Protein AF-A0A2D4P083-F1 (afdb_monomer_lite)

Foldseek 3Di:
DVVLLVVLVVLLVQLPDPQPVSNVVSLVVLVVCCVPDPCVVSNCSNVVDPSSVVSNVCVVVVVPCPVQPPVNVVVSVVVVVVVVVVVVVVVVVCVVVPDDDPPDPDDPPDPPDPVNVVVVVVVVVVVVVVVVVVVVVDPDDPCVVVVVVVVVVVVVVVVVVVD

Organism: Micrurus surinamensis (NCBI:txid129470)

Radius of gyration: 29.05 Å; chains: 1; bounding box: 61×39×75 Å

Sequence (163 aa):
VQFLSSLSSLFGSLLANNSWLVQQHAIESFTQFAEGTSHEQILQKCLNSVEIKSKVVDFLSKSNHIEETPKAKADRMKEENALFMHFLLEARADGQKALIGEPSRKRICYSPTEVQYKSAVDTTERALDTMKQLLQKSTPPTWLAKKLEALQVTLHNLKNSIH

Secondary structure (DSSP, 8-state):
-HHHHHHHHHHHHHHT---HHHHHHHHHHHHHHHHH-S-HHHHHHHT-SHHHHHHHHHHHTTTT-----HHHHHHHHHHHHHHHHHHHHHHHHHTTTS-S----------PPPHHHHHHHHHHHHHHHHHHHHHHHHSPPPTTHHHHHHHHHHHHHHHHHT--

InterPro domains:
  IPR027902 Protein of unknown function DUF4487 [PF14868] (2-42)
  IPR027902 Protein of unknown function DUF4487 [PTHR16071] (3-162)

pLDDT: mean 79.06, std 14.63, range [39.5, 94.69]

Structure (mmCIF, N/CA/C/O backbone):
data_AF-A0A2D4P083-F1
#
_entry.id   AF-A0A2D4P083-F1
#
loop_
_atom_site.group_PDB
_atom_site.id
_atom_site.type_symbol
_atom_site.label_atom_id
_atom_site.label_alt_id
_atom_site.label_comp_id
_atom_site.label_asym_id
_atom_site.label_entity_id
_atom_site.label_seq_id
_atom_site.pdbx_PDB_ins_code
_atom_site.Cartn_x
_atom_site.Cartn_y
_atom_site.Cartn_z
_atom_site.occupancy
_atom_site.B_iso_or_equiv
_atom_site.auth_seq_id
_atom_site.auth_comp_id
_atom_site.auth_asym_id
_atom_site.auth_atom_id
_atom_site.pdbx_PDB_model_num
ATOM 1 N N . VAL A 1 1 ? 8.667 -15.608 15.493 1.00 56.34 1 VAL A N 1
ATOM 2 C CA . VAL A 1 1 ? 8.178 -14.877 16.693 1.00 56.34 1 VAL A CA 1
ATOM 3 C C . VAL A 1 1 ? 8.344 -13.360 16.571 1.00 56.34 1 VAL A C 1
ATOM 5 O O . VAL A 1 1 ? 7.382 -12.663 16.859 1.00 56.34 1 VAL A O 1
ATOM 8 N N . GLN A 1 2 ? 9.483 -12.834 16.091 1.00 69.12 2 GLN A N 1
ATOM 9 C CA . GLN A 1 2 ? 9.701 -11.378 15.946 1.00 69.12 2 GLN A CA 1
ATOM 10 C C . GLN A 1 2 ? 8.630 -10.659 15.106 1.00 69.12 2 GLN A C 1
ATOM 12 O O . GLN A 1 2 ? 8.085 -9.664 15.565 1.00 69.12 2 GLN A O 1
ATOM 17 N N . PHE A 1 3 ? 8.255 -11.206 13.943 1.00 79.50 3 PHE A N 1
ATOM 18 C CA . PHE A 1 3 ? 7.227 -10.607 13.080 1.00 79.50 3 PHE A CA 1
ATOM 19 C C . PHE A 1 3 ? 5.876 -10.410 13.788 1.00 79.50 3 PHE A C 1
ATOM 21 O O . PHE A 1 3 ? 5.264 -9.355 13.668 1.00 79.50 3 PHE A O 1
ATOM 28 N N . LEU A 1 4 ? 5.430 -11.396 14.572 1.00 78.69 4 LEU A N 1
ATOM 29 C CA . LEU A 1 4 ? 4.134 -11.342 15.261 1.00 78.69 4 LEU A CA 1
ATOM 30 C C . LEU A 1 4 ? 4.136 -10.306 16.391 1.00 78.69 4 LEU A C 1
ATOM 32 O O . LEU A 1 4 ? 3.138 -9.624 16.603 1.00 78.69 4 LEU A O 1
ATOM 36 N N . SER A 1 5 ? 5.264 -10.155 17.090 1.00 82.25 5 SER A N 1
ATOM 37 C CA . SER A 1 5 ? 5.436 -9.100 18.093 1.00 82.25 5 SER A CA 1
ATOM 38 C C . SER A 1 5 ? 5.440 -7.709 17.455 1.00 82.25 5 SER A C 1
ATOM 40 O O . SER A 1 5 ? 4.789 -6.803 17.968 1.00 82.25 5 SER A O 1
ATOM 42 N N . SER A 1 6 ? 6.114 -7.542 16.313 1.00 85.75 6 SER A N 1
ATOM 43 C CA . SER A 1 6 ? 6.095 -6.287 15.552 1.00 85.75 6 SER A CA 1
ATOM 44 C C . SER A 1 6 ? 4.696 -5.952 15.033 1.00 85.75 6 SER A C 1
ATOM 46 O O . SER A 1 6 ? 4.262 -4.811 15.154 1.00 85.75 6 SER A O 1
ATOM 48 N N . LEU A 1 7 ? 3.967 -6.946 14.517 1.00 86.44 7 LEU A N 1
ATOM 49 C CA . LEU A 1 7 ? 2.597 -6.781 14.034 1.00 86.44 7 LEU A CA 1
ATOM 50 C C . LEU A 1 7 ? 1.644 -6.381 15.164 1.00 86.44 7 LEU A C 1
ATOM 52 O O . LEU A 1 7 ? 0.835 -5.472 15.002 1.00 86.44 7 LEU A O 1
ATOM 56 N N . SER A 1 8 ? 1.770 -7.027 16.323 1.00 87.06 8 SER A N 1
ATOM 57 C CA . SER A 1 8 ? 0.976 -6.684 17.498 1.00 87.06 8 SER A CA 1
ATOM 58 C C . SER A 1 8 ? 1.249 -5.267 17.995 1.00 87.06 8 SER A C 1
ATOM 60 O O . SER A 1 8 ? 0.303 -4.555 18.325 1.00 87.06 8 SER A O 1
ATOM 62 N N . SER A 1 9 ? 2.518 -4.852 18.016 1.00 88.00 9 SER A N 1
ATOM 63 C CA . SER A 1 9 ? 2.899 -3.483 18.368 1.00 88.00 9 SER A CA 1
ATOM 64 C C . SER A 1 9 ? 2.289 -2.472 17.393 1.00 88.00 9 SER A C 1
ATOM 66 O O . SER A 1 9 ? 1.664 -1.506 17.819 1.00 88.00 9 SER A O 1
ATOM 68 N N . LEU A 1 10 ? 2.383 -2.742 16.084 1.00 90.06 10 LEU A N 1
ATOM 69 C CA . LEU A 1 10 ? 1.820 -1.887 15.038 1.00 90.06 10 LEU A CA 1
ATOM 70 C C . LEU A 1 10 ? 0.303 -1.723 15.185 1.00 90.06 10 LEU A C 1
ATOM 72 O O . LEU A 1 10 ? -0.187 -0.596 15.196 1.00 90.06 10 LEU A O 1
ATOM 76 N N . PHE A 1 11 ? -0.438 -2.826 15.326 1.00 89.69 11 PHE A N 1
ATOM 77 C CA . PHE A 1 11 ? -1.883 -2.760 15.550 1.00 89.69 11 PHE A CA 1
ATOM 78 C C . PHE A 1 11 ? -2.219 -2.026 16.846 1.00 89.69 11 PHE A C 1
ATOM 80 O O . PHE A 1 11 ? -3.112 -1.188 16.834 1.00 89.69 11 PHE A O 1
ATOM 87 N N . GLY A 1 12 ? -1.486 -2.276 17.934 1.00 89.12 12 GLY A N 1
ATOM 88 C CA . GLY A 1 12 ? -1.667 -1.549 19.190 1.00 89.12 12 GLY A CA 1
ATOM 89 C C . GLY A 1 12 ? -1.510 -0.036 19.012 1.00 89.12 12 GLY A C 1
ATOM 90 O O . GLY A 1 12 ? -2.366 0.725 19.454 1.00 89.12 12 GLY A O 1
ATOM 91 N N . SER A 1 13 ? -0.471 0.411 18.299 1.00 89.44 13 SER A N 1
ATOM 92 C CA . SER A 1 13 ? -0.254 1.833 18.004 1.00 89.44 13 SER A CA 1
ATOM 93 C C . SER A 1 13 ? -1.330 2.434 17.094 1.00 89.44 13 SER A C 1
ATOM 95 O O . SER A 1 13 ? -1.749 3.567 17.319 1.00 89.44 13 SER A O 1
ATOM 97 N N . LEU A 1 14 ? -1.792 1.699 16.079 1.00 90.38 14 LEU A N 1
ATOM 98 C CA . LEU A 1 14 ? -2.838 2.168 15.163 1.00 90.38 14 LEU A CA 1
ATOM 99 C C . LEU A 1 14 ? -4.207 2.260 15.849 1.00 90.38 14 LEU A C 1
ATOM 101 O O . LEU A 1 14 ? -4.920 3.240 15.659 1.00 90.38 14 LEU A O 1
ATOM 105 N N . LEU A 1 15 ? -4.552 1.273 16.678 1.00 89.81 15 LEU A N 1
ATOM 106 C CA . LEU A 1 15 ? -5.804 1.249 17.439 1.00 89.81 15 LEU A CA 1
ATOM 107 C C . LEU A 1 15 ? -5.827 2.290 18.570 1.00 89.81 15 LEU A C 1
ATOM 109 O O . LEU A 1 15 ? -6.898 2.760 18.951 1.00 89.81 15 LEU A O 1
ATOM 113 N N . ALA A 1 16 ? -4.658 2.664 19.097 1.00 88.81 16 ALA A N 1
ATOM 114 C CA . ALA A 1 16 ? -4.508 3.739 20.077 1.00 88.81 16 ALA A CA 1
ATOM 115 C C . ALA A 1 16 ? -4.536 5.147 19.457 1.00 88.81 16 ALA A C 1
ATOM 117 O O . ALA A 1 16 ? -4.482 6.131 20.191 1.00 88.81 16 ALA A O 1
ATOM 118 N N . ASN A 1 17 ? -4.584 5.269 18.126 1.00 87.06 17 ASN A N 1
ATOM 119 C CA . ASN A 1 17 ? -4.574 6.570 17.471 1.00 87.06 17 ASN A CA 1
ATOM 120 C C . ASN A 1 17 ? -5.854 7.365 17.795 1.00 87.06 17 ASN A C 1
ATOM 122 O O . ASN A 1 17 ? -6.929 6.794 17.978 1.00 87.06 17 ASN A O 1
ATOM 126 N N . ASN A 1 18 ? -5.718 8.689 17.866 1.00 80.69 18 ASN A N 1
ATOM 127 C CA . ASN A 1 18 ? -6.813 9.615 18.154 1.00 80.69 18 ASN A CA 1
ATOM 128 C C . ASN A 1 18 ? -7.485 10.163 16.887 1.00 80.69 18 ASN A C 1
ATOM 130 O O . ASN A 1 18 ? -8.576 10.720 16.979 1.00 80.69 18 ASN A O 1
ATOM 134 N N . SER A 1 19 ? -6.857 10.031 15.712 1.00 82.44 19 SER A N 1
ATOM 135 C CA . SER A 1 19 ? -7.509 10.380 14.447 1.00 82.44 19 SER A CA 1
ATOM 136 C C . SER A 1 19 ? -8.641 9.400 14.186 1.00 82.44 19 SER A C 1
ATOM 138 O O . SER A 1 19 ? -8.417 8.191 14.093 1.00 82.44 19 SER A O 1
ATOM 140 N N . TRP A 1 20 ? -9.851 9.932 14.021 1.00 79.50 20 TRP A N 1
ATOM 141 C CA . TRP A 1 20 ? -11.039 9.127 13.761 1.00 79.50 20 TRP A CA 1
ATOM 142 C C . TRP A 1 20 ? -10.879 8.279 12.494 1.00 79.50 20 TRP A C 1
ATOM 144 O O . TRP A 1 20 ? -11.215 7.099 12.502 1.00 79.50 20 TRP A O 1
ATOM 154 N N . LEU A 1 21 ? -10.313 8.849 11.424 1.00 81.12 21 LEU A N 1
ATOM 155 C CA . LEU A 1 21 ? -10.107 8.145 10.156 1.00 81.12 21 LEU A CA 1
ATOM 156 C C . LEU A 1 21 ? -9.112 6.987 10.304 1.00 81.12 21 LEU A C 1
ATOM 158 O O . LEU A 1 21 ? -9.364 5.878 9.828 1.00 81.12 21 LEU A O 1
ATOM 162 N N . VAL A 1 22 ? -7.985 7.239 10.978 1.00 85.38 22 VAL A N 1
ATOM 163 C CA . VAL A 1 22 ? -6.975 6.204 11.231 1.00 85.38 22 VAL A CA 1
ATOM 164 C C . VAL A 1 22 ? -7.557 5.116 12.121 1.00 85.38 22 VAL A C 1
ATOM 166 O O . VAL A 1 22 ? -7.402 3.939 11.812 1.00 85.38 22 VAL A O 1
ATOM 169 N N . GLN A 1 23 ? -8.263 5.498 13.184 1.00 85.12 23 GLN A N 1
ATOM 170 C CA . GLN A 1 23 ? -8.898 4.570 14.109 1.00 85.12 23 GLN A CA 1
ATOM 171 C C . GLN A 1 23 ? -9.949 3.703 13.401 1.00 85.12 23 GLN A C 1
ATOM 173 O O . GLN A 1 23 ? -9.939 2.487 13.575 1.00 85.12 23 GLN A O 1
ATOM 178 N N . GLN A 1 24 ? -10.809 4.293 12.566 1.00 84.69 24 GLN A N 1
ATOM 179 C CA . GLN A 1 24 ? -11.821 3.577 11.785 1.00 84.69 24 GLN A CA 1
ATOM 180 C C . GLN A 1 24 ? -11.176 2.491 10.912 1.00 84.69 24 GLN A C 1
ATOM 182 O O . GLN A 1 24 ? -11.510 1.312 11.032 1.00 84.69 24 GLN A O 1
ATOM 187 N N . HIS A 1 25 ? -10.201 2.865 10.081 1.00 86.94 25 HIS A N 1
ATOM 188 C CA . HIS A 1 25 ? -9.523 1.913 9.201 1.00 86.94 25 HIS A CA 1
ATOM 189 C C . HIS A 1 25 ? -8.661 0.898 9.957 1.00 86.94 25 HIS A C 1
ATOM 191 O O . HIS A 1 25 ? -8.542 -0.252 9.526 1.00 86.94 25 HIS A O 1
ATOM 197 N N . ALA A 1 26 ? -8.062 1.295 11.082 1.00 91.31 26 ALA A N 1
ATOM 198 C CA . ALA A 1 26 ? -7.312 0.395 11.946 1.00 91.31 26 ALA A CA 1
ATOM 199 C C . ALA A 1 26 ? -8.220 -0.685 12.541 1.00 91.31 26 ALA A C 1
ATOM 201 O O . ALA A 1 26 ? -7.850 -1.857 12.505 1.00 91.31 26 ALA A O 1
ATOM 202 N N . ILE A 1 27 ? -9.406 -0.314 13.039 1.00 89.69 27 ILE A N 1
ATOM 203 C CA . ILE A 1 27 ? -10.373 -1.266 13.595 1.00 89.69 27 ILE A CA 1
ATOM 204 C C . ILE A 1 27 ? -10.921 -2.180 12.494 1.00 89.69 27 ILE A C 1
ATOM 206 O O . ILE A 1 27 ? -10.905 -3.392 12.678 1.00 89.69 27 ILE A O 1
ATOM 210 N N . GLU A 1 28 ? -11.306 -1.648 11.329 1.00 88.69 28 GLU A N 1
ATOM 211 C CA . GLU A 1 28 ? -11.753 -2.457 10.180 1.00 88.69 28 GLU A CA 1
ATOM 212 C C . GLU A 1 28 ? -10.701 -3.498 9.765 1.00 88.69 28 GLU A C 1
ATOM 214 O O . GLU A 1 28 ? -11.001 -4.684 9.608 1.00 88.69 28 GLU A O 1
ATOM 219 N N . SER A 1 29 ? -9.445 -3.062 9.635 1.00 90.00 29 SER A N 1
ATOM 220 C CA . SER A 1 29 ? -8.326 -3.937 9.272 1.00 90.00 29 SER A CA 1
ATOM 221 C C . SER A 1 29 ? -8.028 -4.960 10.370 1.00 90.00 29 SER A C 1
ATOM 223 O O . SER A 1 29 ? -7.695 -6.108 10.077 1.00 90.00 29 SER A O 1
ATOM 225 N N . PHE A 1 30 ? -8.151 -4.563 11.640 1.00 91.31 30 PHE A N 1
ATOM 226 C CA . PHE A 1 30 ? -7.980 -5.453 12.782 1.00 91.31 30 PHE A CA 1
ATOM 227 C C . PHE A 1 30 ? -9.081 -6.518 12.842 1.00 91.31 30 PHE A C 1
ATOM 229 O O . PHE A 1 30 ? -8.768 -7.678 13.090 1.00 91.31 30 PHE A O 1
ATOM 236 N N . THR A 1 31 ? -10.340 -6.167 12.566 1.00 88.81 31 THR A N 1
ATOM 237 C CA . THR A 1 31 ? -11.453 -7.126 12.503 1.00 88.81 31 THR A CA 1
ATOM 238 C C . THR A 1 31 ? -11.227 -8.157 11.401 1.00 88.81 31 THR A C 1
ATOM 240 O O . THR A 1 31 ? -11.276 -9.351 11.676 1.00 88.81 31 THR A O 1
ATOM 243 N N . GLN A 1 32 ? -10.864 -7.723 10.189 1.00 89.19 32 GLN A N 1
ATOM 244 C CA . GLN A 1 32 ? -10.523 -8.644 9.093 1.00 89.19 32 GLN A CA 1
ATOM 245 C C . GLN A 1 32 ? -9.338 -9.553 9.450 1.00 89.19 32 GLN A C 1
ATOM 247 O O . GLN A 1 32 ? -9.339 -10.747 9.154 1.00 89.19 32 GLN A O 1
ATOM 252 N N . PHE A 1 33 ? -8.319 -8.998 10.112 1.00 89.38 33 PHE A N 1
ATOM 253 C CA . PHE A 1 33 ? -7.189 -9.781 10.602 1.00 89.38 33 PHE A CA 1
ATOM 254 C C . PHE A 1 33 ? -7.619 -10.813 11.653 1.00 89.38 33 PHE A C 1
ATOM 256 O O . PHE A 1 33 ? -7.166 -11.954 11.591 1.00 89.38 33 PHE A O 1
ATOM 263 N N . ALA A 1 34 ? -8.491 -10.436 12.590 1.00 88.94 34 ALA A N 1
ATOM 264 C CA . ALA A 1 34 ? -9.013 -11.321 13.626 1.00 88.94 34 ALA A CA 1
ATOM 265 C C . ALA A 1 34 ? 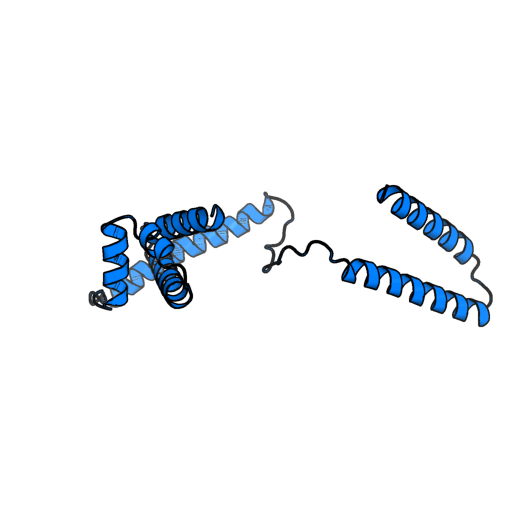-9.839 -12.477 13.050 1.00 88.94 34 ALA A C 1
ATOM 267 O O . ALA A 1 34 ? -9.723 -13.597 13.535 1.00 88.94 34 ALA A O 1
ATOM 268 N N . GLU A 1 35 ? -10.611 -12.229 11.992 1.00 87.12 35 GLU A N 1
ATOM 269 C CA . GLU A 1 35 ? -11.383 -13.259 11.286 1.00 87.12 35 GLU A CA 1
ATOM 270 C C . GLU A 1 35 ? -10.491 -14.238 10.505 1.00 87.12 35 GLU A C 1
ATOM 272 O O . GLU A 1 35 ? -10.795 -15.426 10.421 1.00 87.12 35 GLU A O 1
ATOM 277 N N . GLY A 1 36 ? -9.390 -13.753 9.925 1.00 84.06 36 GLY A N 1
ATOM 278 C CA . GLY A 1 36 ? -8.514 -14.552 9.062 1.00 84.06 36 GLY A CA 1
ATOM 279 C C . GLY A 1 36 ? -7.348 -15.253 9.765 1.00 84.06 36 GLY A C 1
ATOM 280 O O . GLY A 1 36 ? -6.651 -16.051 9.135 1.00 84.06 36 GLY A O 1
ATOM 281 N N . THR A 1 37 ? -7.079 -14.949 11.037 1.00 84.62 37 THR A N 1
ATOM 282 C CA . THR A 1 37 ? -5.889 -15.447 11.743 1.00 84.62 37 THR A CA 1
ATOM 283 C C . THR A 1 37 ? -6.188 -16.658 12.623 1.00 84.62 37 THR A C 1
ATOM 285 O O . THR A 1 37 ? -7.119 -16.658 13.419 1.00 84.62 37 THR A O 1
ATOM 288 N N . SER A 1 38 ? -5.335 -17.683 12.557 1.00 84.06 38 SER A N 1
ATOM 289 C CA . SER A 1 38 ? -5.356 -18.833 13.477 1.00 84.06 38 SER A CA 1
ATOM 290 C C . SER A 1 38 ? -4.585 -18.576 14.782 1.00 84.06 38 SER A C 1
ATOM 292 O O . SER A 1 38 ? -4.519 -19.438 15.659 1.00 84.06 38 SER A O 1
ATOM 294 N N . HIS A 1 39 ? -3.969 -17.397 14.926 1.00 83.06 39 HIS A N 1
ATOM 295 C CA . HIS A 1 39 ? -3.090 -17.055 16.044 1.00 83.06 39 HIS A CA 1
ATOM 296 C C . HIS A 1 39 ? -3.749 -16.069 17.024 1.00 83.06 39 HIS A C 1
ATOM 298 O O . HIS A 1 39 ? -3.367 -14.899 17.106 1.00 83.06 39 HIS A O 1
ATOM 304 N N . GLU A 1 40 ? -4.690 -16.561 17.833 1.00 84.06 40 GLU A N 1
ATOM 305 C CA . GLU A 1 40 ? -5.462 -15.758 18.804 1.00 84.06 40 GLU A CA 1
ATOM 306 C C . GLU A 1 40 ? -4.600 -15.010 19.836 1.00 84.06 40 GLU A C 1
ATOM 308 O O . GLU A 1 40 ? -4.938 -13.911 20.277 1.00 84.06 40 GLU A O 1
ATOM 313 N N . GLN A 1 41 ? -3.435 -15.561 20.188 1.00 83.94 41 GLN A N 1
ATOM 314 C CA . GLN A 1 41 ? -2.503 -14.945 21.141 1.00 83.94 41 GLN A CA 1
ATOM 315 C C . GLN A 1 41 ? -2.028 -13.553 20.696 1.00 83.94 41 GLN A C 1
ATOM 317 O O . GLN A 1 41 ? -1.637 -12.732 21.523 1.00 83.94 41 GLN A O 1
ATOM 322 N N . ILE A 1 42 ? -2.034 -13.279 19.390 1.00 85.19 42 ILE A N 1
ATOM 323 C CA . ILE A 1 42 ? -1.638 -11.980 18.836 1.00 85.19 42 ILE A CA 1
ATOM 324 C C . ILE A 1 42 ? -2.748 -10.959 19.060 1.00 85.19 42 ILE A C 1
ATOM 326 O O . ILE A 1 42 ? -2.453 -9.823 19.418 1.00 85.19 42 ILE A O 1
ATOM 330 N N . LEU A 1 43 ? -4.012 -11.369 18.930 1.00 86.31 43 LEU A N 1
ATOM 331 C CA . LEU A 1 43 ? -5.170 -10.495 19.126 1.00 86.31 43 LEU A CA 1
ATOM 332 C C . LEU A 1 43 ? -5.187 -9.918 20.540 1.00 86.31 43 LEU A C 1
ATOM 334 O O . LEU A 1 43 ? -5.352 -8.714 20.718 1.00 86.31 43 LEU A O 1
ATOM 338 N N . GLN A 1 44 ? -4.913 -10.757 21.541 1.00 85.44 44 GLN A N 1
ATOM 339 C CA . GLN A 1 44 ? -4.811 -10.310 22.931 1.00 85.44 44 GLN A CA 1
ATOM 340 C C . GLN A 1 44 ? -3.679 -9.300 23.145 1.00 85.44 44 GLN A C 1
ATOM 342 O O . GLN A 1 44 ? -3.827 -8.372 23.936 1.00 85.44 44 GLN A O 1
ATOM 347 N N . LYS A 1 45 ? -2.559 -9.456 22.430 1.00 86.00 45 LYS A N 1
ATOM 348 C CA . LYS A 1 45 ? -1.435 -8.518 22.509 1.00 86.00 45 LYS A CA 1
ATOM 349 C C . LYS A 1 45 ? -1.720 -7.198 21.786 1.00 86.00 45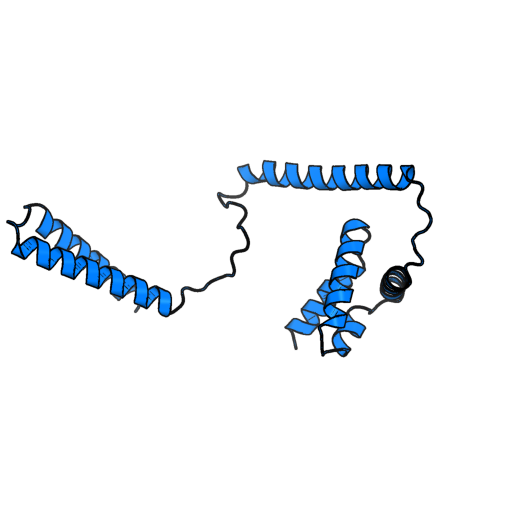 LYS A C 1
ATOM 351 O O . LYS A 1 45 ? -1.248 -6.163 22.242 1.00 86.00 45 LYS A O 1
ATOM 356 N N . CYS A 1 46 ? -2.494 -7.208 20.697 1.00 85.94 46 CYS A N 1
ATOM 357 C CA . CYS A 1 46 ? -2.975 -5.984 20.044 1.00 85.94 46 CYS A CA 1
ATOM 358 C C . CYS A 1 46 ? -3.924 -5.198 20.959 1.00 85.94 46 CYS A C 1
ATOM 360 O O . CYS A 1 46 ? -3.862 -3.975 21.025 1.00 85.94 46 CYS A O 1
ATOM 362 N N . LEU A 1 47 ? -4.781 -5.910 21.693 1.00 87.50 47 LEU A N 1
ATOM 363 C CA . LEU A 1 47 ? -5.747 -5.354 22.638 1.00 87.50 47 LEU A CA 1
ATOM 364 C C . LEU A 1 47 ? -5.149 -5.266 24.052 1.00 87.50 47 LEU A C 1
ATOM 366 O O . LEU A 1 47 ? -5.697 -5.808 25.011 1.00 87.50 47 LEU A O 1
ATOM 370 N N . ASN A 1 48 ? -3.996 -4.617 24.194 1.00 84.12 48 ASN A N 1
ATOM 371 C CA . ASN A 1 48 ? -3.264 -4.571 25.465 1.00 84.12 48 ASN A CA 1
ATOM 372 C C . ASN A 1 48 ? -3.814 -3.550 26.481 1.00 84.12 48 ASN A C 1
ATOM 374 O O . ASN A 1 48 ? -3.464 -3.630 27.657 1.00 84.12 48 ASN A O 1
ATOM 378 N N . SER A 1 49 ? -4.686 -2.627 26.065 1.00 86.38 49 SER A N 1
ATOM 379 C CA . SER A 1 49 ? -5.263 -1.595 26.931 1.00 86.38 49 SER A CA 1
ATOM 380 C C . SER A 1 49 ? -6.789 -1.670 26.982 1.00 86.38 49 SER A C 1
ATOM 382 O O . SER A 1 49 ? -7.450 -2.120 26.044 1.00 86.38 49 SER A O 1
ATOM 384 N N . VAL A 1 50 ? -7.362 -1.227 28.105 1.00 86.12 50 VAL A N 1
ATOM 385 C CA . VAL A 1 50 ? -8.822 -1.150 28.289 1.00 86.12 50 VAL A CA 1
ATOM 386 C C . VAL A 1 50 ? -9.443 -0.170 27.294 1.00 86.12 50 VAL A C 1
ATOM 388 O O . VAL A 1 50 ? -10.502 -0.451 26.743 1.00 86.12 50 VAL A O 1
ATOM 391 N N . GLU A 1 51 ? -8.757 0.935 27.009 1.00 86.00 51 GLU A N 1
ATOM 392 C CA . GLU A 1 51 ? -9.208 1.940 26.046 1.00 86.00 51 GLU A CA 1
ATOM 393 C C . GLU A 1 51 ? -9.335 1.362 24.629 1.00 86.00 51 GLU A C 1
ATOM 395 O O . GLU A 1 51 ? -10.381 1.500 23.997 1.00 86.00 51 GLU A O 1
ATOM 400 N N . ILE A 1 52 ? -8.306 0.649 24.150 1.00 87.38 52 ILE A N 1
ATOM 401 C CA . ILE A 1 52 ? -8.324 -0.000 22.831 1.00 87.38 52 ILE A CA 1
ATOM 402 C C . ILE A 1 52 ? -9.450 -1.038 22.768 1.00 87.38 52 ILE A C 1
ATOM 404 O O . ILE A 1 52 ? -10.194 -1.087 21.790 1.00 87.38 52 ILE A O 1
ATOM 408 N N . LYS A 1 53 ? -9.608 -1.852 23.822 1.00 89.44 53 LYS A N 1
ATOM 409 C CA . LYS A 1 53 ? -10.698 -2.835 23.906 1.00 89.44 53 LYS A CA 1
ATOM 410 C C . LYS A 1 53 ? -12.064 -2.165 23.807 1.00 89.44 53 LYS A C 1
ATOM 412 O O . LYS A 1 53 ? -12.887 -2.635 23.033 1.00 89.44 53 LYS A O 1
ATOM 417 N N . SER A 1 54 ? -12.284 -1.074 24.541 1.00 86.50 54 SER A N 1
ATOM 418 C CA . SER A 1 54 ? -13.544 -0.324 24.498 1.00 86.50 54 SER A CA 1
ATOM 419 C C . SER A 1 54 ? -13.836 0.177 23.087 1.00 86.50 54 SER A C 1
ATOM 421 O O . SER A 1 54 ? -14.902 -0.105 22.559 1.00 86.50 54 SER A O 1
ATOM 423 N N . LYS A 1 55 ? -12.858 0.817 22.430 1.00 86.38 55 LYS A N 1
ATOM 424 C CA . LYS A 1 55 ? -12.989 1.329 21.055 1.00 86.38 55 LYS A CA 1
ATOM 425 C C . LYS A 1 55 ? -13.366 0.235 20.047 1.00 86.38 55 LYS A C 1
ATOM 427 O O . LYS A 1 55 ? -14.196 0.462 19.171 1.00 86.38 55 LYS A O 1
ATOM 432 N N . VAL A 1 56 ? -12.766 -0.952 20.164 1.00 85.19 56 VAL A N 1
ATOM 433 C CA . VAL A 1 56 ? -13.071 -2.094 19.286 1.00 85.19 56 VAL A CA 1
ATOM 434 C C . VAL A 1 56 ? -14.451 -2.679 19.590 1.00 85.19 56 VAL A C 1
ATOM 436 O O . VAL A 1 56 ? -15.200 -2.975 18.662 1.00 85.19 56 VAL A O 1
ATOM 439 N N . VAL A 1 57 ? -14.816 -2.824 20.868 1.00 85.62 57 VAL A N 1
ATOM 440 C CA . VAL A 1 57 ? -16.150 -3.306 21.264 1.00 85.62 57 VAL A CA 1
ATOM 441 C C . VAL A 1 57 ? -17.237 -2.356 20.772 1.00 85.62 57 VAL A C 1
ATOM 443 O O . VAL A 1 57 ? -18.193 -2.822 20.165 1.00 85.62 57 VAL A O 1
ATOM 446 N N . ASP A 1 58 ? -17.053 -1.053 20.956 1.00 82.69 58 ASP A N 1
ATOM 447 C CA . ASP A 1 58 ? -17.960 0.008 20.510 1.00 82.69 58 ASP A CA 1
ATOM 448 C C . ASP A 1 58 ? -18.210 0.005 18.993 1.00 82.69 58 ASP A C 1
ATOM 450 O O . ASP A 1 58 ? -19.300 0.331 18.511 1.00 82.69 58 ASP A O 1
ATOM 454 N N . PHE A 1 59 ? -17.184 -0.353 18.222 1.00 82.81 59 PHE A N 1
ATOM 455 C CA . PHE A 1 59 ? -17.288 -0.521 16.779 1.00 82.81 59 PHE A CA 1
ATOM 456 C C . PHE A 1 59 ? -18.080 -1.785 16.419 1.00 82.81 59 PHE A C 1
ATOM 458 O O . PHE A 1 59 ? -19.003 -1.737 15.604 1.00 82.81 59 PHE A O 1
ATOM 465 N N . LEU A 1 60 ? -17.749 -2.921 17.045 1.00 82.12 60 LEU A N 1
ATOM 466 C CA . LEU A 1 60 ? -18.381 -4.216 16.767 1.00 82.12 60 LEU A CA 1
ATOM 467 C C . LEU A 1 60 ? -19.846 -4.268 17.208 1.00 82.12 60 LEU A C 1
ATOM 469 O O . LEU A 1 60 ? -20.679 -4.861 16.524 1.00 82.12 60 LEU A O 1
ATOM 473 N N . SER A 1 61 ? -20.175 -3.622 18.325 1.00 80.50 61 SER A N 1
ATOM 474 C CA . SER A 1 61 ? -21.545 -3.485 18.822 1.00 80.50 61 SER A CA 1
ATOM 475 C C . SER A 1 61 ? -22.413 -2.620 17.907 1.00 80.50 61 SER A C 1
ATOM 477 O O . SER A 1 61 ? -23.629 -2.576 18.094 1.00 80.50 61 SER A O 1
ATOM 479 N N . LYS A 1 62 ? -21.804 -1.897 16.951 1.00 70.06 62 LYS A N 1
ATOM 480 C CA . LYS A 1 62 ? -22.432 -0.809 16.188 1.00 70.06 62 LYS A CA 1
ATOM 481 C C . LYS A 1 62 ? -23.100 0.231 17.105 1.00 70.06 62 LYS A C 1
ATOM 483 O O . LYS A 1 62 ? -23.925 1.012 16.634 1.00 70.06 62 LYS A O 1
ATOM 488 N N . SER A 1 63 ? -22.766 0.251 18.403 1.00 54.12 63 SER A N 1
ATOM 489 C CA . SER A 1 63 ? -23.453 1.075 19.407 1.00 54.12 63 SER A CA 1
ATOM 490 C C . SER A 1 63 ? -23.062 2.544 19.319 1.00 54.12 63 SER A C 1
ATOM 492 O O . SER A 1 63 ? -23.757 3.386 19.873 1.00 54.12 63 SER A O 1
ATOM 494 N N . ASN A 1 64 ? -21.994 2.858 18.581 1.00 50.09 64 ASN A N 1
ATOM 495 C CA . ASN A 1 64 ? -21.494 4.216 18.400 1.00 50.09 64 ASN A CA 1
ATOM 496 C C . ASN A 1 64 ? -21.829 4.825 17.032 1.00 50.09 64 ASN A C 1
ATOM 498 O O . ASN A 1 64 ? -21.143 5.738 16.573 1.00 50.09 64 ASN A O 1
ATOM 502 N N . HIS A 1 65 ? -22.979 4.476 16.453 1.00 51.69 65 HIS A N 1
ATOM 503 C CA . HIS A 1 65 ? -23.809 5.574 15.962 1.00 51.69 65 HIS A CA 1
ATOM 504 C C . HIS A 1 65 ? -24.400 6.297 17.182 1.00 51.69 65 HIS A C 1
ATOM 506 O O . HIS A 1 65 ? -25.605 6.287 17.406 1.00 51.69 65 HIS A O 1
ATOM 512 N N . ILE A 1 66 ? -23.542 6.992 17.949 1.00 54.59 66 ILE A N 1
ATOM 513 C CA . ILE A 1 66 ? -23.977 8.280 18.485 1.00 54.59 66 ILE A CA 1
ATOM 514 C C . ILE A 1 66 ? -24.534 8.968 17.253 1.00 54.59 66 ILE A C 1
ATOM 516 O O . ILE A 1 66 ? -23.837 9.026 16.236 1.00 54.59 66 ILE A O 1
ATOM 520 N N . GLU A 1 67 ? -25.813 9.313 17.303 1.00 52.84 67 GLU A N 1
ATOM 521 C CA . GLU A 1 67 ? -26.573 9.899 16.211 1.00 52.84 67 GLU A CA 1
ATOM 522 C C . GLU A 1 67 ? -25.951 11.260 15.904 1.00 52.84 67 GLU A C 1
ATOM 524 O O . GLU A 1 67 ? -26.370 12.323 16.359 1.00 52.84 67 GLU A O 1
ATOM 529 N N . GLU A 1 68 ? -24.808 11.208 15.239 1.00 61.19 68 GLU A N 1
ATOM 530 C CA . GLU A 1 68 ? -24.019 12.365 14.970 1.00 61.19 68 GLU A CA 1
ATOM 531 C C . GLU A 1 68 ? -24.804 13.136 13.938 1.00 61.19 68 GLU A C 1
ATOM 533 O O . GLU A 1 68 ? -25.077 12.646 12.836 1.00 61.19 68 GLU A O 1
ATOM 538 N N . THR A 1 69 ? -25.201 14.343 14.327 1.00 73.06 69 THR A N 1
ATOM 539 C CA . THR A 1 69 ? -25.968 15.191 13.434 1.00 73.06 69 THR A CA 1
ATOM 540 C C . THR A 1 69 ? -25.228 15.295 12.094 1.00 73.06 69 THR A C 1
ATOM 542 O O . THR A 1 69 ? -23.998 15.429 12.076 1.00 73.06 69 THR A O 1
ATOM 545 N N . PRO A 1 70 ? -25.940 15.264 10.955 1.00 74.38 70 PRO A N 1
ATOM 546 C CA . PRO A 1 70 ? -25.317 15.336 9.632 1.00 74.38 70 PRO A CA 1
ATOM 547 C C . PRO A 1 70 ? -24.341 16.511 9.491 1.00 74.38 70 PRO A C 1
ATOM 549 O O . PRO A 1 70 ? -23.361 16.427 8.754 1.00 74.38 70 PRO A O 1
ATOM 552 N N . LYS A 1 71 ? -24.595 17.589 10.243 1.00 76.69 71 LYS A N 1
ATOM 553 C CA . LYS A 1 71 ? -23.746 18.770 10.343 1.00 76.69 71 LYS A CA 1
ATOM 554 C C . LYS A 1 71 ? -22.417 18.498 11.054 1.00 76.69 71 LYS A C 1
ATOM 556 O O . LYS A 1 71 ? -21.381 18.778 10.468 1.00 76.69 71 LYS A O 1
ATOM 561 N N . ALA A 1 72 ? -22.431 17.894 12.243 1.00 77.94 72 ALA A N 1
ATOM 562 C CA . ALA A 1 72 ? -21.201 17.537 12.959 1.00 77.94 72 ALA A CA 1
ATOM 563 C C . 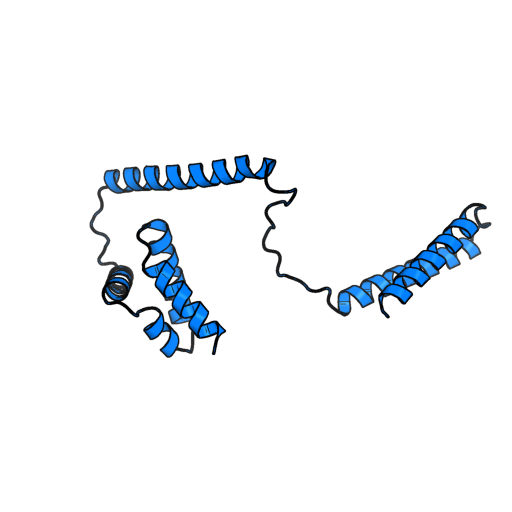ALA A 1 72 ? -20.330 16.560 12.147 1.00 77.94 72 ALA A C 1
ATOM 565 O O . ALA A 1 72 ? -19.117 16.745 12.036 1.00 77.94 72 ALA A O 1
ATOM 566 N N . LYS A 1 73 ? -20.966 15.608 11.449 1.00 79.94 73 LYS A N 1
ATOM 567 C CA . LYS A 1 73 ? -20.273 14.697 10.532 1.00 79.94 73 LYS A CA 1
ATOM 568 C C . LYS A 1 73 ? -19.629 15.433 9.352 1.00 79.94 73 LYS A C 1
ATOM 570 O O . LYS A 1 73 ? -18.503 15.114 8.973 1.00 79.94 73 LYS A O 1
ATOM 575 N N . ALA A 1 74 ? -20.340 16.390 8.753 1.00 81.25 74 ALA A N 1
ATOM 576 C CA . ALA A 1 74 ? -19.825 17.194 7.646 1.00 81.25 74 ALA A CA 1
ATOM 577 C C . ALA A 1 74 ? -18.669 18.103 8.087 1.00 81.25 74 ALA A C 1
ATOM 579 O O . ALA A 1 74 ? -17.674 18.202 7.370 1.00 81.25 74 ALA A O 1
ATOM 580 N N . ASP A 1 75 ? -18.772 18.709 9.271 1.00 83.81 75 ASP A N 1
ATOM 581 C CA . ASP A 1 75 ? -17.734 19.568 9.837 1.00 83.81 75 ASP A CA 1
ATOM 582 C C . ASP A 1 75 ? -16.460 18.762 10.143 1.00 83.81 75 ASP A C 1
ATOM 584 O O . ASP A 1 75 ? -15.381 19.150 9.690 1.00 83.81 75 ASP A O 1
ATOM 588 N N . ARG A 1 76 ? -16.575 17.577 10.766 1.00 83.19 76 ARG A N 1
ATOM 589 C CA . ARG A 1 76 ? -15.422 16.675 10.956 1.00 83.19 76 ARG A CA 1
ATOM 590 C C . ARG A 1 76 ? -14.819 16.231 9.625 1.00 83.19 76 ARG A C 1
ATOM 592 O O . ARG A 1 76 ? -13.605 16.265 9.460 1.00 83.19 76 ARG A O 1
ATOM 599 N N . MET A 1 77 ? -15.646 15.812 8.664 1.00 82.00 77 MET A N 1
ATOM 600 C CA . MET A 1 77 ? -15.157 15.385 7.346 1.00 82.00 77 MET A CA 1
ATOM 601 C C . MET A 1 77 ? -14.400 16.513 6.641 1.00 82.00 77 MET A C 1
ATOM 603 O O . MET A 1 77 ? -13.402 16.268 5.971 1.00 82.00 77 MET A O 1
ATOM 607 N N . LYS A 1 78 ? -14.856 17.759 6.797 1.00 86.75 78 LYS A N 1
ATOM 608 C CA . LYS A 1 78 ? -14.186 18.932 6.241 1.00 86.75 78 LYS A CA 1
ATOM 609 C C . LYS A 1 78 ? -12.821 19.169 6.890 1.00 86.75 78 LYS A C 1
ATOM 611 O O . LYS A 1 78 ? -11.881 19.487 6.168 1.00 86.75 78 LYS A O 1
ATOM 616 N N . GLU A 1 79 ? -12.712 19.001 8.206 1.00 83.62 79 GLU A N 1
ATOM 617 C CA . GLU A 1 79 ? -11.450 19.127 8.945 1.00 83.62 79 GLU A CA 1
ATOM 618 C C . GLU A 1 79 ? -10.447 18.029 8.561 1.00 83.62 79 GLU A C 1
ATOM 620 O O . GLU A 1 79 ? -9.325 18.331 8.158 1.00 83.62 79 GLU A O 1
ATOM 625 N N . GLU A 1 80 ? -10.872 16.765 8.557 1.00 81.31 80 GLU A N 1
ATOM 626 C CA . GLU A 1 80 ? -10.036 15.632 8.132 1.00 81.31 80 GLU A CA 1
ATOM 627 C C . GLU A 1 80 ? -9.615 15.759 6.661 1.00 81.31 80 GLU A C 1
ATOM 629 O O . GLU A 1 80 ? -8.456 15.534 6.312 1.00 81.31 80 GLU A O 1
ATOM 634 N N . ASN A 1 81 ? -10.524 16.191 5.781 1.00 84.44 81 ASN A N 1
ATOM 635 C CA . ASN A 1 81 ? -10.194 16.439 4.381 1.00 84.44 81 ASN A CA 1
ATOM 636 C C . ASN A 1 81 ? -9.202 17.602 4.228 1.00 84.44 81 ASN A C 1
ATOM 638 O O . ASN A 1 81 ? -8.338 17.549 3.358 1.00 84.44 81 ASN A O 1
ATOM 642 N N . ALA A 1 82 ? -9.281 18.636 5.068 1.00 86.00 82 ALA A N 1
ATOM 643 C CA . ALA A 1 82 ? -8.298 19.716 5.066 1.00 86.00 82 ALA A CA 1
ATOM 644 C C . ALA A 1 82 ? -6.905 19.212 5.477 1.00 86.00 82 ALA A C 1
ATOM 646 O O . ALA A 1 82 ? -5.927 19.549 4.810 1.00 86.00 82 ALA A O 1
ATOM 647 N N . LEU A 1 83 ? -6.814 18.356 6.500 1.00 83.00 83 LEU A N 1
ATOM 648 C CA . LEU A 1 83 ? -5.559 17.713 6.908 1.00 83.00 83 LEU A CA 1
ATOM 649 C C . LEU A 1 83 ? -5.006 16.800 5.808 1.00 83.00 83 LEU A C 1
ATOM 651 O O . LEU A 1 83 ? -3.829 16.887 5.460 1.00 83.00 83 LEU A O 1
ATOM 655 N N . PHE A 1 84 ? -5.854 15.968 5.202 1.00 79.19 84 PHE A N 1
ATOM 656 C CA . PHE A 1 84 ? -5.458 15.104 4.091 1.00 79.19 84 PHE A CA 1
ATOM 657 C C . PHE A 1 84 ? -4.946 15.912 2.893 1.00 79.19 84 PHE A C 1
ATOM 659 O O . PHE A 1 84 ? -3.897 15.599 2.328 1.00 79.19 84 PHE A O 1
ATOM 666 N N . MET A 1 85 ? -5.650 16.986 2.527 1.00 82.31 85 MET A N 1
ATOM 667 C CA . MET A 1 85 ? -5.230 17.883 1.454 1.00 82.31 85 MET A CA 1
ATOM 668 C C . MET A 1 85 ? -3.932 18.615 1.795 1.00 82.31 85 MET A C 1
ATOM 670 O O . MET A 1 85 ? -3.097 18.775 0.908 1.00 82.31 85 MET A O 1
ATOM 674 N N . HIS A 1 86 ? -3.727 19.011 3.054 1.00 82.81 86 HIS A N 1
ATOM 675 C CA . HIS A 1 86 ? -2.464 19.584 3.517 1.00 82.81 86 HIS A CA 1
ATOM 676 C C . HIS A 1 86 ? -1.307 18.602 3.314 1.00 82.81 86 HIS A C 1
ATOM 678 O O . HIS A 1 86 ? -0.348 18.940 2.628 1.00 82.81 86 HIS A O 1
ATOM 684 N N . PHE A 1 87 ? -1.425 17.364 3.807 1.00 77.31 87 PHE A N 1
ATOM 685 C CA . PHE A 1 87 ? -0.400 16.334 3.602 1.00 77.31 87 PHE A CA 1
ATOM 686 C C . PHE A 1 87 ? -0.159 16.028 2.121 1.00 77.31 87 PHE A C 1
ATOM 688 O O . PHE A 1 87 ? 0.981 15.842 1.702 1.00 77.31 87 PHE A O 1
ATOM 695 N N . LEU A 1 88 ? -1.213 15.997 1.302 1.00 77.06 88 LEU A N 1
ATOM 696 C CA . LEU A 1 88 ? -1.088 15.766 -0.135 1.00 77.06 88 LEU A CA 1
ATOM 697 C C . LEU A 1 88 ? -0.346 16.912 -0.839 1.00 77.06 88 LEU A C 1
ATOM 699 O O . LEU A 1 88 ? 0.439 16.670 -1.757 1.00 77.06 88 LEU A O 1
ATOM 703 N N . LEU A 1 89 ? -0.605 18.156 -0.433 1.00 82.38 89 LEU A N 1
ATOM 704 C CA . LEU A 1 89 ? 0.078 19.339 -0.951 1.00 82.38 89 LEU A CA 1
ATOM 705 C C . LEU A 1 89 ? 1.531 19.395 -0.478 1.00 82.38 89 LEU A C 1
ATOM 707 O O . LEU A 1 89 ? 2.411 19.672 -1.288 1.00 82.38 89 LEU A O 1
ATOM 711 N N . GLU A 1 90 ? 1.791 19.070 0.784 1.00 76.12 90 GLU A N 1
ATOM 712 C CA . GLU A 1 90 ? 3.133 18.992 1.360 1.00 76.12 90 GLU A CA 1
ATOM 713 C C . GLU A 1 90 ? 3.970 17.904 0.676 1.00 76.12 90 GLU A C 1
ATOM 715 O O . GLU A 1 90 ? 5.067 18.184 0.203 1.00 76.12 90 GLU A O 1
ATOM 720 N N . ALA A 1 91 ? 3.411 16.708 0.462 1.00 68.25 91 ALA A N 1
ATOM 721 C CA . ALA A 1 91 ? 4.060 15.643 -0.305 1.00 68.25 91 ALA A CA 1
ATOM 722 C C . ALA A 1 91 ? 4.349 16.042 -1.767 1.00 68.25 91 ALA A C 1
ATOM 724 O O . ALA A 1 91 ? 5.332 15.595 -2.358 1.00 68.25 91 ALA A O 1
ATOM 725 N N . ARG A 1 92 ? 3.507 16.893 -2.372 1.00 67.25 92 ARG A N 1
ATOM 726 C CA . ARG A 1 92 ? 3.744 17.443 -3.719 1.00 67.25 92 ARG A CA 1
ATOM 727 C C . ARG A 1 92 ? 4.795 18.554 -3.733 1.00 67.25 92 ARG A C 1
ATOM 729 O O . ARG A 1 92 ? 5.517 18.665 -4.719 1.00 67.25 92 ARG A O 1
ATOM 736 N N . ALA A 1 93 ? 4.874 19.364 -2.680 1.00 62.81 93 ALA A N 1
ATOM 737 C CA . ALA A 1 93 ? 5.852 20.439 -2.544 1.00 62.81 93 ALA A CA 1
ATOM 738 C C . ALA A 1 93 ? 7.254 19.896 -2.222 1.00 62.81 93 ALA A C 1
ATOM 740 O O . ALA A 1 93 ? 8.241 20.348 -2.804 1.00 62.81 93 ALA A O 1
ATOM 741 N N . ASP A 1 94 ? 7.344 18.879 -1.363 1.00 53.38 94 ASP A N 1
ATOM 742 C CA . ASP A 1 94 ? 8.607 18.233 -0.993 1.00 53.38 94 ASP A CA 1
ATOM 743 C C . ASP A 1 94 ? 9.140 17.304 -2.103 1.00 53.38 94 ASP A C 1
ATOM 745 O O . ASP A 1 94 ? 10.345 17.072 -2.223 1.00 53.38 94 ASP A O 1
ATOM 749 N N . GLY A 1 95 ? 8.265 16.901 -3.034 1.00 49.00 95 GLY A N 1
ATOM 750 C CA . GLY A 1 95 ? 8.620 16.231 -4.290 1.00 49.00 95 GLY A CA 1
ATOM 751 C C . GLY A 1 95 ? 9.500 17.051 -5.251 1.00 49.00 95 GLY A C 1
ATOM 752 O O . GLY A 1 95 ? 9.897 16.531 -6.292 1.00 49.00 95 GLY A O 1
ATOM 75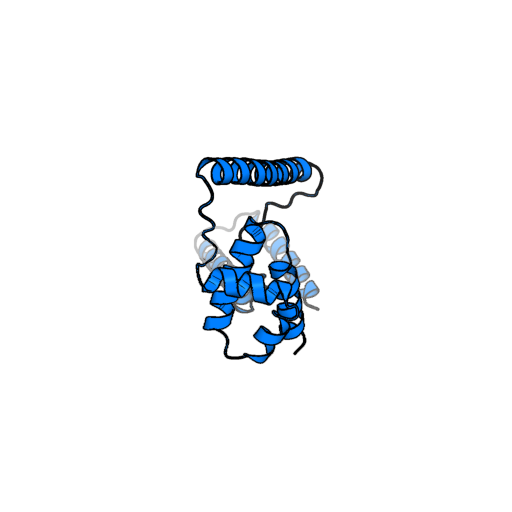3 N N . GLN A 1 96 ? 9.834 18.309 -4.927 1.00 47.28 96 GLN A N 1
ATOM 754 C CA . GLN A 1 96 ? 10.861 19.088 -5.634 1.00 47.28 96 GLN A CA 1
ATOM 755 C C . GLN A 1 96 ? 12.206 19.190 -4.893 1.00 47.28 96 GLN A C 1
ATOM 757 O O . GLN A 1 96 ? 13.190 19.594 -5.513 1.00 47.28 96 GLN A O 1
ATOM 762 N N . LYS A 1 97 ? 12.299 18.815 -3.607 1.00 45.66 97 LYS A N 1
ATOM 763 C CA . LYS A 1 97 ? 13.554 18.897 -2.828 1.00 45.66 97 LYS A CA 1
ATOM 764 C C . LYS A 1 97 ? 14.074 17.562 -2.301 1.00 45.66 97 LYS A C 1
ATOM 766 O O . LYS A 1 97 ? 15.281 17.452 -2.089 1.00 45.66 97 LYS A O 1
ATOM 771 N N . ALA A 1 98 ? 13.243 16.533 -2.192 1.00 43.59 98 ALA A N 1
ATOM 772 C CA . ALA A 1 98 ? 13.689 15.173 -1.924 1.00 43.59 98 ALA A CA 1
ATOM 773 C C . ALA A 1 98 ? 13.628 14.347 -3.217 1.00 43.59 98 ALA A C 1
ATOM 775 O O . ALA A 1 98 ? 12.583 13.819 -3.563 1.00 43.59 98 ALA A O 1
ATOM 776 N N . LEU A 1 99 ? 14.763 14.291 -3.925 1.00 41.69 99 LEU A N 1
ATOM 777 C CA . LEU A 1 99 ? 15.191 13.243 -4.865 1.00 41.69 99 LEU A CA 1
ATOM 778 C C . LEU A 1 99 ? 14.127 12.654 -5.813 1.00 41.69 99 LEU A C 1
ATOM 780 O O . LEU A 1 99 ? 13.222 11.940 -5.403 1.00 41.69 99 LEU A O 1
ATOM 784 N N . ILE A 1 100 ? 14.365 12.839 -7.115 1.00 44.09 100 ILE A N 1
ATOM 785 C CA . ILE A 1 100 ? 13.829 12.051 -8.239 1.00 44.09 100 ILE A CA 1
ATOM 786 C C . ILE A 1 100 ? 13.487 10.616 -7.794 1.00 44.09 100 ILE A C 1
ATOM 788 O O . ILE A 1 100 ? 14.355 9.756 -7.662 1.00 44.09 100 ILE A O 1
ATOM 792 N N . GLY A 1 101 ? 12.206 10.383 -7.535 1.00 39.50 101 GLY A N 1
ATOM 793 C CA . GLY A 1 101 ? 11.705 9.166 -6.917 1.00 39.50 101 GLY A CA 1
ATOM 794 C C . GLY A 1 101 ? 10.190 9.172 -6.987 1.00 39.50 101 GLY A C 1
ATOM 795 O O . GLY A 1 101 ? 9.505 9.445 -6.010 1.00 39.50 101 GLY A O 1
ATOM 796 N N . GLU A 1 102 ? 9.674 8.931 -8.188 1.00 39.66 102 GLU A N 1
ATOM 797 C CA . GLU A 1 102 ? 8.254 8.741 -8.475 1.00 39.66 102 GLU A CA 1
ATOM 798 C C . GLU A 1 102 ? 7.597 7.848 -7.397 1.00 39.66 102 GLU A C 1
ATOM 800 O O . GLU A 1 102 ? 8.174 6.806 -7.049 1.00 39.66 102 GLU A O 1
ATOM 805 N N . PRO A 1 103 ? 6.422 8.221 -6.840 1.00 40.50 103 PRO A N 1
ATOM 806 C CA . PRO A 1 103 ? 5.781 7.456 -5.780 1.00 40.50 103 PRO A CA 1
ATOM 807 C C . PRO A 1 103 ? 5.498 6.062 -6.321 1.00 40.50 103 PRO A C 1
ATOM 809 O O . PRO A 1 103 ? 4.666 5.853 -7.207 1.00 40.50 103 PRO A O 1
ATOM 812 N N . SER A 1 104 ? 6.278 5.104 -5.830 1.00 44.62 104 SER A N 1
ATOM 813 C CA . SER A 1 104 ? 6.293 3.753 -6.354 1.00 44.62 104 SER A CA 1
ATOM 814 C C . SER A 1 104 ? 4.931 3.119 -6.116 1.00 44.62 104 SER A C 1
ATOM 816 O O . SER A 1 104 ? 4.604 2.688 -5.012 1.00 44.62 104 SER A O 1
ATOM 818 N N . ARG A 1 105 ? 4.135 3.042 -7.189 1.00 45.44 105 ARG A N 1
ATOM 819 C CA . ARG A 1 105 ? 3.014 2.112 -7.343 1.00 45.44 105 ARG A CA 1
ATOM 820 C C . ARG A 1 105 ? 3.485 0.761 -6.809 1.00 45.44 105 ARG A C 1
ATOM 822 O O . ARG A 1 105 ? 4.367 0.179 -7.429 1.00 45.44 105 ARG A O 1
ATOM 829 N N . LYS A 1 106 ? 2.967 0.339 -5.645 1.00 48.62 106 LYS A N 1
ATOM 830 C CA . LYS A 1 106 ? 3.148 -0.975 -4.994 1.00 48.62 106 LYS A CA 1
ATOM 831 C C . LYS A 1 106 ? 4.167 -1.875 -5.713 1.00 48.62 106 LYS A C 1
ATOM 833 O O . LYS A 1 106 ? 3.776 -2.766 -6.463 1.00 48.62 106 LYS A O 1
ATOM 838 N N . ARG A 1 107 ? 5.469 -1.643 -5.524 1.00 42.91 107 ARG A N 1
ATOM 839 C CA . ARG A 1 107 ? 6.468 -2.606 -5.988 1.00 42.91 107 ARG A CA 1
ATOM 840 C C . ARG A 1 107 ? 6.711 -3.567 -4.847 1.00 42.91 107 ARG A C 1
ATOM 842 O O . ARG A 1 107 ? 7.391 -3.252 -3.878 1.00 42.91 107 ARG A O 1
ATOM 849 N N . ILE A 1 108 ? 6.116 -4.744 -4.985 1.00 46.03 108 ILE A N 1
ATOM 850 C CA . ILE A 1 108 ? 6.685 -5.970 -4.438 1.00 46.03 108 ILE A CA 1
ATOM 851 C C . ILE A 1 108 ? 8.176 -5.914 -4.789 1.00 46.03 108 ILE A C 1
ATOM 853 O O . ILE A 1 108 ? 8.532 -5.725 -5.954 1.00 46.03 108 ILE A O 1
ATOM 857 N N . CYS A 1 109 ? 9.032 -5.939 -3.771 1.00 43.38 109 CYS A N 1
ATOM 858 C CA . CYS A 1 109 ? 10.476 -5.888 -3.931 1.00 43.38 109 CYS A CA 1
ATOM 859 C C . CYS A 1 109 ? 10.912 -7.207 -4.586 1.00 43.38 109 CYS A C 1
ATOM 861 O O . CYS A 1 109 ? 11.211 -8.180 -3.900 1.00 43.38 109 CYS A O 1
ATOM 863 N N . TYR A 1 110 ? 10.833 -7.290 -5.915 1.00 49.38 110 TYR A N 1
ATOM 864 C CA . TYR A 1 110 ? 11.360 -8.424 -6.657 1.00 49.38 110 TYR A CA 1
ATOM 865 C C . TYR A 1 110 ? 12.876 -8.267 -6.676 1.00 49.38 110 TYR A C 1
ATOM 867 O O . TYR A 1 110 ? 13.419 -7.486 -7.458 1.00 49.38 110 TYR A O 1
ATOM 875 N N . SER A 1 111 ? 13.568 -9.008 -5.812 1.00 58.16 111 SER A N 1
ATOM 876 C CA . SER A 1 111 ? 14.926 -9.415 -6.152 1.00 58.16 111 SER A CA 1
ATOM 877 C C . SER A 1 111 ? 14.865 -10.089 -7.530 1.00 58.16 111 SER A C 1
ATOM 879 O O . SER A 1 111 ? 13.935 -10.872 -7.769 1.00 58.16 111 SER A O 1
ATOM 881 N N . PRO A 1 112 ? 15.777 -9.766 -8.465 1.00 63.00 112 PRO A N 1
ATOM 882 C CA . PRO A 1 112 ? 15.781 -10.402 -9.770 1.00 63.00 112 PRO A CA 1
ATOM 883 C C . PRO A 1 112 ? 15.794 -11.921 -9.597 1.00 63.00 112 PRO A C 1
ATOM 885 O O . PRO A 1 112 ? 16.702 -12.478 -8.980 1.00 63.00 112 PRO A O 1
ATOM 888 N N . THR A 1 113 ? 14.740 -12.588 -10.062 1.00 73.50 113 THR A N 1
ATOM 889 C CA . THR A 1 113 ? 14.622 -14.043 -9.901 1.00 73.50 113 THR A CA 1
ATOM 890 C C . THR A 1 113 ? 15.517 -14.736 -10.921 1.00 73.50 113 THR A C 1
ATOM 892 O O . THR A 1 113 ? 15.764 -14.207 -12.004 1.00 73.50 113 THR A O 1
ATOM 895 N N . GLU A 1 114 ? 15.978 -15.950 -10.617 1.00 78.88 114 GLU A N 1
ATOM 896 C CA . GLU A 1 114 ? 16.770 -16.775 -11.546 1.00 78.88 114 GLU A CA 1
ATOM 897 C C . GLU A 1 114 ? 16.113 -16.882 -12.939 1.00 78.88 114 GLU A C 1
ATOM 899 O O . GLU A 1 114 ? 16.786 -16.882 -13.968 1.00 78.88 114 GLU A O 1
ATOM 904 N N . VAL A 1 115 ? 14.778 -16.882 -12.975 1.00 80.06 115 VAL A N 1
ATOM 905 C CA . VAL A 1 115 ? 13.962 -16.899 -14.197 1.00 80.06 115 VAL A CA 1
ATOM 906 C C . VAL A 1 115 ? 14.190 -15.659 -15.070 1.00 80.06 115 VAL A C 1
ATOM 908 O O . VAL A 1 115 ? 14.245 -15.771 -16.292 1.00 80.06 115 VAL A O 1
ATOM 911 N N . GLN A 1 116 ? 14.360 -14.478 -14.471 1.00 83.56 116 GLN A N 1
ATOM 912 C CA . GLN A 1 116 ? 14.615 -13.238 -15.210 1.00 83.56 116 GLN A CA 1
ATOM 913 C C . GLN A 1 116 ? 16.022 -13.219 -15.817 1.00 83.56 116 GLN A C 1
ATOM 915 O O . GLN A 1 116 ? 16.177 -12.793 -16.961 1.00 83.56 116 GLN A O 1
ATOM 920 N N . TYR A 1 117 ? 17.024 -13.746 -15.105 1.00 84.81 117 TYR A N 1
ATOM 921 C CA . TYR A 1 117 ? 18.368 -13.931 -15.660 1.00 84.81 117 TYR A CA 1
ATOM 922 C C . TYR A 1 117 ? 18.360 -14.913 -16.835 1.00 84.81 117 TYR A C 1
ATOM 924 O O . TYR A 1 117 ? 18.895 -14.586 -17.893 1.00 84.81 117 TYR A O 1
ATOM 932 N N . LYS A 1 118 ? 17.685 -16.063 -16.694 1.00 86.25 118 LYS A N 1
ATOM 933 C CA . LYS A 1 118 ? 17.519 -17.038 -17.787 1.00 86.25 118 LYS A CA 1
ATOM 934 C C . LYS A 1 118 ? 16.851 -16.407 -19.009 1.00 86.25 118 LYS A C 1
ATOM 936 O O . LYS A 1 118 ? 17.407 -16.440 -20.098 1.00 86.25 118 LYS A O 1
ATOM 941 N N . SER A 1 119 ? 15.732 -15.708 -18.815 1.00 89.62 119 SER A N 1
ATOM 942 C CA . SER A 1 119 ? 15.022 -15.038 -19.912 1.00 89.62 119 SER A CA 1
ATOM 943 C C . SER A 1 119 ? 15.871 -13.982 -20.637 1.00 89.62 119 SER A C 1
ATOM 945 O O . SER A 1 119 ? 15.718 -13.798 -21.850 1.00 89.62 119 SER A O 1
ATOM 947 N N . ALA A 1 120 ? 16.727 -13.250 -19.918 1.00 90.44 120 ALA A N 1
ATOM 948 C CA . ALA A 1 120 ? 17.614 -12.248 -20.508 1.00 90.44 120 ALA A CA 1
ATOM 949 C C . ALA A 1 120 ? 18.737 -12.892 -21.342 1.00 90.44 120 ALA A C 1
ATOM 951 O O . ALA A 1 120 ? 19.033 -12.422 -22.447 1.00 90.44 120 ALA A O 1
ATOM 952 N N . VAL A 1 121 ? 19.313 -13.995 -20.851 1.00 90.62 121 VAL A N 1
ATOM 953 C CA . VAL A 1 121 ? 20.303 -14.798 -21.585 1.00 90.62 121 VAL A CA 1
ATOM 954 C C . VAL A 1 121 ? 19.679 -15.383 -22.851 1.00 90.62 121 VAL A C 1
ATOM 956 O O . VAL A 1 121 ? 20.173 -15.100 -23.942 1.00 90.62 121 VAL A O 1
ATOM 959 N N . ASP A 1 122 ? 18.526 -16.048 -22.742 1.00 92.25 122 ASP A N 1
ATOM 960 C CA . ASP A 1 122 ? 17.831 -16.653 -23.886 1.00 92.25 122 ASP A CA 1
ATOM 961 C C . ASP A 1 122 ? 17.502 -15.623 -24.982 1.00 92.25 122 ASP A C 1
ATOM 963 O O . ASP A 1 122 ? 17.522 -15.909 -26.179 1.00 92.25 122 ASP A O 1
ATOM 967 N N . THR A 1 123 ? 17.166 -14.392 -24.586 1.00 94.69 123 THR A N 1
ATOM 968 C CA . THR A 1 123 ? 16.867 -13.310 -25.536 1.00 94.69 123 THR A CA 1
ATOM 969 C C . THR A 1 123 ? 18.118 -12.853 -26.277 1.00 94.69 123 THR A C 1
ATOM 971 O O . THR A 1 123 ? 18.058 -12.595 -27.481 1.00 94.69 123 THR A O 1
ATOM 974 N N . THR A 1 124 ? 19.253 -12.796 -25.583 1.00 91.94 124 THR A N 1
ATOM 975 C CA . THR A 1 124 ? 20.546 -12.453 -26.182 1.00 91.94 124 THR A CA 1
ATOM 976 C C . THR A 1 124 ? 20.993 -13.536 -27.165 1.00 91.94 124 THR A C 1
ATOM 978 O O . THR A 1 124 ? 21.413 -13.217 -28.276 1.00 91.94 124 THR A O 1
ATOM 981 N N . GLU A 1 125 ? 20.830 -14.812 -26.811 1.00 90.75 125 GLU A N 1
ATOM 982 C CA . GLU A 1 125 ? 21.132 -15.946 -27.693 1.00 90.75 125 GLU A CA 1
ATOM 983 C C . GLU A 1 125 ? 20.281 -15.919 -28.969 1.00 90.75 125 GLU A C 1
ATOM 985 O O . GLU A 1 125 ? 20.823 -15.968 -30.076 1.00 90.75 125 GLU A O 1
ATOM 990 N N . ARG A 1 126 ? 18.962 -15.714 -28.841 1.00 92.56 126 ARG A N 1
ATOM 991 C CA . ARG A 1 126 ? 18.061 -15.568 -30.000 1.00 92.56 126 ARG A CA 1
ATOM 992 C C . ARG A 1 126 ? 18.444 -14.398 -30.908 1.00 92.56 126 ARG A C 1
ATOM 994 O O . ARG A 1 126 ? 18.363 -14.509 -32.135 1.00 92.56 126 ARG A O 1
ATOM 1001 N N . ALA A 1 127 ? 18.855 -13.270 -30.329 1.00 92.50 127 ALA A N 1
ATOM 1002 C CA . ALA A 1 127 ? 19.312 -12.116 -31.097 1.00 92.50 127 ALA A CA 1
ATOM 1003 C C . ALA A 1 127 ? 20.601 -12.432 -31.876 1.00 92.50 127 ALA A C 1
ATOM 1005 O O . ALA A 1 127 ? 20.697 -12.105 -33.061 1.00 92.50 127 ALA A O 1
ATOM 1006 N N . LEU A 1 128 ? 21.557 -13.131 -31.255 1.00 90.06 128 LEU A N 1
ATOM 1007 C CA . LEU A 1 128 ? 22.789 -13.573 -31.916 1.00 90.06 128 LEU A CA 1
ATOM 1008 C C . LEU A 1 128 ? 22.513 -14.559 -33.054 1.00 90.06 128 LEU A C 1
ATOM 1010 O O . LEU A 1 128 ? 23.112 -14.436 -34.122 1.00 90.06 128 LEU A O 1
ATOM 1014 N N . ASP A 1 129 ? 21.587 -15.499 -32.877 1.00 90.69 129 ASP A N 1
ATOM 1015 C CA . ASP A 1 129 ? 21.209 -16.426 -33.946 1.00 90.69 129 ASP A CA 1
ATOM 1016 C C . ASP A 1 129 ? 20.519 -15.715 -35.113 1.00 90.69 129 ASP A C 1
ATOM 1018 O O . ASP A 1 129 ? 20.816 -15.999 -36.276 1.00 90.69 129 ASP A O 1
ATOM 1022 N N . THR A 1 130 ? 19.690 -14.710 -34.827 1.00 92.06 130 THR A N 1
ATOM 1023 C CA . THR A 1 130 ? 19.111 -13.841 -35.864 1.00 92.06 130 THR A CA 1
ATOM 1024 C C . THR A 1 130 ? 20.213 -13.104 -36.632 1.00 92.06 130 THR A C 1
ATOM 1026 O O . THR A 1 130 ? 20.196 -13.062 -37.862 1.00 92.06 130 THR A O 1
ATOM 1029 N N . MET A 1 131 ? 21.225 -12.577 -35.936 1.00 87.25 131 MET A N 1
ATOM 1030 C CA . MET A 1 131 ? 22.376 -11.930 -36.575 1.00 87.25 131 MET A CA 1
ATOM 1031 C C . MET A 1 131 ? 23.179 -12.902 -37.450 1.00 87.25 131 MET A C 1
ATOM 1033 O O . MET A 1 131 ? 23.546 -12.539 -38.567 1.00 87.25 131 MET A O 1
ATOM 1037 N N . LYS A 1 132 ? 23.405 -14.146 -37.003 1.00 87.06 132 LYS A N 1
ATOM 1038 C CA . LYS A 1 132 ? 24.044 -15.188 -37.829 1.00 87.06 132 LYS A CA 1
ATOM 1039 C C . LYS A 1 132 ? 23.240 -15.462 -39.099 1.00 87.06 132 LYS A C 1
ATOM 1041 O O . LYS A 1 132 ? 23.823 -15.566 -40.173 1.00 87.06 132 LYS A O 1
ATOM 1046 N N . GLN A 1 133 ? 21.913 -15.537 -39.003 1.00 89.88 133 GLN A N 1
ATOM 1047 C CA . GLN A 1 133 ? 21.047 -15.732 -40.170 1.00 89.88 133 GLN A CA 1
ATOM 1048 C C . GLN A 1 133 ? 21.094 -14.549 -41.146 1.00 89.88 133 GLN A C 1
ATOM 1050 O O . GLN A 1 133 ? 21.030 -14.761 -42.355 1.00 89.88 133 GLN A O 1
ATOM 1055 N N . LEU A 1 134 ? 21.221 -13.314 -40.651 1.00 86.62 134 LEU A N 1
ATOM 1056 C CA . LEU A 1 134 ? 21.380 -12.128 -41.498 1.00 86.62 134 LEU A CA 1
ATOM 1057 C C . LEU A 1 134 ? 22.726 -12.134 -42.231 1.00 86.62 134 LEU A C 1
ATOM 1059 O O . LEU A 1 134 ? 22.762 -11.857 -43.425 1.00 86.62 134 LEU A O 1
ATOM 1063 N N . LEU A 1 135 ? 23.802 -12.542 -41.556 1.00 85.12 135 LEU A N 1
ATOM 1064 C CA . LEU A 1 135 ? 25.132 -12.688 -42.158 1.00 85.12 135 LEU A CA 1
ATOM 1065 C C . LEU A 1 135 ? 25.192 -13.748 -43.267 1.00 85.12 135 LEU A C 1
ATOM 1067 O O . LEU A 1 135 ? 26.002 -13.628 -44.178 1.00 85.12 135 LEU A O 1
ATOM 1071 N N . GLN A 1 136 ? 24.332 -14.769 -43.214 1.00 84.69 136 GLN A N 1
ATOM 1072 C CA . GLN A 1 136 ? 24.204 -15.760 -44.292 1.00 84.69 136 GLN A CA 1
ATOM 1073 C C . GLN A 1 136 ? 23.454 -15.213 -45.518 1.00 84.69 136 GLN A C 1
ATOM 1075 O O . GLN A 1 136 ? 23.562 -15.771 -46.606 1.00 84.69 136 GLN A O 1
ATOM 1080 N N . LYS A 1 137 ? 22.668 -14.141 -45.353 1.00 81.81 137 LYS A N 1
ATOM 1081 C CA . LYS A 1 137 ? 21.799 -13.579 -46.400 1.00 81.81 137 LYS A CA 1
ATOM 1082 C C . LYS A 1 137 ? 22.361 -12.313 -47.044 1.00 81.81 137 LYS A C 1
ATOM 1084 O O . LYS A 1 137 ? 21.921 -11.960 -48.135 1.00 81.81 137 LYS A O 1
ATOM 1089 N N . SER A 1 138 ? 23.290 -11.612 -46.395 1.00 78.38 138 SER A N 1
ATOM 1090 C CA . SER A 1 138 ? 23.844 -10.356 -46.902 1.00 78.38 138 SER A CA 1
ATOM 1091 C C . SER A 1 138 ? 25.313 -10.159 -46.540 1.00 78.38 138 SER A C 1
ATOM 1093 O O . SER A 1 138 ? 25.834 -10.726 -45.581 1.00 78.38 138 SER A O 1
ATOM 1095 N N . THR A 1 139 ? 25.995 -9.321 -47.323 1.00 81.25 139 THR A N 1
ATOM 1096 C CA . THR A 1 139 ? 27.375 -8.924 -47.042 1.00 81.25 139 THR A CA 1
ATOM 1097 C C . THR A 1 139 ? 27.446 -8.176 -45.701 1.00 81.25 139 THR A C 1
ATOM 1099 O O . THR A 1 139 ? 26.644 -7.261 -45.480 1.00 81.25 139 THR A O 1
ATOM 1102 N N . PRO A 1 140 ? 28.393 -8.521 -44.806 1.00 82.44 140 PRO A N 1
ATOM 1103 C CA . PRO A 1 140 ? 28.495 -7.894 -43.496 1.00 82.44 140 PRO A CA 1
ATOM 1104 C C . PRO A 1 140 ? 28.742 -6.381 -43.611 1.00 82.44 140 PRO A C 1
ATOM 1106 O O . PRO A 1 140 ? 29.643 -5.962 -44.343 1.00 82.44 140 PRO A O 1
ATOM 1109 N N . PRO A 1 141 ? 28.014 -5.545 -42.853 1.00 87.06 141 PRO A N 1
ATOM 1110 C CA . PRO A 1 141 ? 28.323 -4.126 -42.756 1.00 87.06 141 PRO A CA 1
ATOM 1111 C C . PRO A 1 141 ? 29.708 -3.888 -42.139 1.00 87.06 141 PRO A C 1
ATOM 1113 O O . PRO A 1 141 ? 30.087 -4.536 -41.164 1.00 87.06 141 PRO A O 1
ATOM 1116 N N . THR A 1 142 ? 30.437 -2.889 -42.636 1.00 84.88 142 THR A N 1
ATOM 1117 C CA . THR A 1 142 ? 31.805 -2.553 -42.185 1.00 84.88 142 THR A CA 1
ATOM 1118 C C . THR A 1 142 ? 31.890 -2.139 -40.712 1.00 84.88 142 THR A C 1
ATOM 1120 O O . THR A 1 142 ? 32.930 -2.291 -40.077 1.00 84.88 142 THR A O 1
ATOM 1123 N N . TRP A 1 143 ? 30.790 -1.654 -40.131 1.00 88.94 143 TRP A N 1
ATOM 1124 C CA . TRP A 1 143 ? 30.702 -1.281 -38.717 1.00 88.94 143 TRP A CA 1
ATOM 1125 C C . TRP A 1 143 ? 30.409 -2.464 -37.780 1.00 88.94 143 TRP A C 1
ATOM 1127 O O . TRP A 1 143 ? 30.559 -2.326 -36.563 1.00 88.94 143 TRP A O 1
ATOM 1137 N N . LEU A 1 144 ? 29.980 -3.614 -38.314 1.00 87.00 144 LEU A N 1
ATOM 1138 C CA . LEU A 1 144 ? 29.489 -4.739 -37.517 1.00 87.00 144 LEU A CA 1
ATOM 1139 C C . LEU A 1 144 ? 30.600 -5.386 -36.685 1.00 87.00 144 LEU A C 1
ATOM 1141 O O . LEU A 1 144 ? 30.390 -5.655 -35.506 1.00 87.00 144 LEU A O 1
ATOM 1145 N N . ALA A 1 145 ? 31.790 -5.562 -37.265 1.00 85.69 145 ALA A N 1
ATOM 1146 C CA . ALA A 1 145 ? 32.948 -6.120 -36.566 1.00 85.69 145 ALA A CA 1
ATOM 1147 C C . ALA A 1 145 ? 33.300 -5.302 -35.309 1.00 85.69 145 ALA A C 1
ATOM 1149 O O . ALA A 1 145 ? 33.349 -5.841 -34.207 1.00 85.69 145 ALA A O 1
ATOM 1150 N N . LYS A 1 146 ? 33.392 -3.972 -35.446 1.00 88.50 146 LYS A N 1
ATOM 1151 C CA . LYS A 1 146 ? 33.668 -3.053 -34.329 1.00 88.50 146 LYS A CA 1
ATOM 1152 C C . LYS A 1 146 ? 32.596 -3.110 -33.231 1.00 88.50 146 LYS A C 1
ATOM 1154 O O . LYS A 1 146 ? 32.896 -2.942 -32.051 1.00 88.50 146 LYS A O 1
ATOM 1159 N N . LYS A 1 147 ? 31.327 -3.326 -33.600 1.00 88.75 147 LYS A N 1
ATOM 1160 C CA . LYS A 1 147 ? 30.225 -3.476 -32.633 1.00 88.75 147 LYS A CA 1
ATOM 1161 C C . LYS A 1 147 ? 30.257 -4.827 -31.915 1.00 88.75 147 LYS A C 1
ATOM 1163 O O . LYS A 1 147 ? 29.951 -4.861 -30.726 1.00 88.75 147 LYS A O 1
ATOM 1168 N N . LEU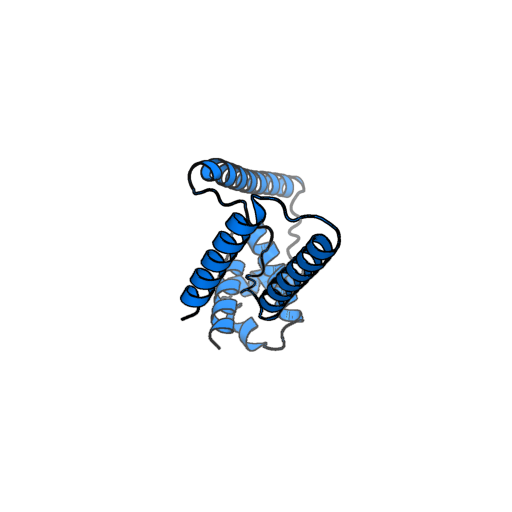 A 1 148 ? 30.646 -5.903 -32.599 1.00 88.62 148 LEU A N 1
ATOM 1169 C CA . LEU A 1 148 ? 30.813 -7.227 -31.992 1.00 88.62 148 LEU A CA 1
ATOM 1170 C C . LEU A 1 148 ? 31.974 -7.250 -30.994 1.00 88.62 148 LEU A C 1
ATOM 1172 O O . LEU A 1 148 ? 31.811 -7.778 -29.898 1.00 88.62 148 LEU A O 1
ATOM 1176 N N . GLU A 1 149 ? 33.095 -6.607 -31.318 1.00 89.94 149 GLU A N 1
ATOM 1177 C CA . GLU A 1 149 ? 34.219 -6.444 -30.385 1.00 89.94 149 GLU A CA 1
ATOM 1178 C C . GLU A 1 149 ? 33.801 -5.675 -29.123 1.00 89.94 149 GLU A C 1
ATOM 1180 O O . GLU A 1 149 ? 34.079 -6.106 -28.004 1.00 89.94 149 GLU A O 1
ATOM 1185 N N . ALA A 1 150 ? 33.057 -4.574 -29.276 1.00 90.00 150 ALA A N 1
ATOM 1186 C CA . ALA A 1 150 ? 32.525 -3.831 -28.135 1.00 90.00 150 ALA A CA 1
ATOM 1187 C C . ALA A 1 150 ? 31.572 -4.688 -27.278 1.00 90.00 150 ALA A C 1
ATOM 1189 O O . ALA A 1 150 ? 31.655 -4.658 -26.050 1.00 90.00 150 ALA A O 1
ATOM 1190 N N . LEU A 1 151 ? 30.705 -5.488 -27.912 1.00 91.38 151 LEU A N 1
ATOM 1191 C CA . LEU A 1 151 ? 29.803 -6.407 -27.213 1.00 91.38 151 LEU A CA 1
ATOM 1192 C C . LEU A 1 151 ? 30.589 -7.467 -26.422 1.00 91.38 151 LEU A C 1
ATOM 1194 O O . LEU A 1 151 ? 30.281 -7.729 -25.259 1.00 91.38 151 LEU A O 1
ATOM 1198 N N . GLN A 1 152 ? 31.645 -8.025 -27.014 1.00 92.25 152 GLN A N 1
ATOM 1199 C CA . GLN A 1 152 ? 32.520 -8.997 -26.361 1.00 92.25 152 GLN A CA 1
ATOM 1200 C C . GLN A 1 152 ? 33.191 -8.416 -25.108 1.00 92.25 152 GLN A C 1
ATOM 1202 O O . GLN A 1 152 ? 33.217 -9.078 -24.069 1.00 92.25 152 GLN A O 1
ATOM 1207 N N . VAL A 1 153 ? 33.663 -7.165 -25.163 1.00 92.38 153 VAL A N 1
ATOM 1208 C CA . VAL A 1 153 ? 34.222 -6.462 -23.994 1.00 92.38 153 VAL A CA 1
ATOM 1209 C C . VAL A 1 153 ? 33.161 -6.265 -22.909 1.00 92.38 153 VAL A C 1
ATOM 1211 O O . VAL A 1 153 ? 33.429 -6.527 -21.737 1.00 92.38 153 VAL A O 1
ATOM 1214 N N . THR A 1 154 ? 31.938 -5.865 -23.272 1.00 91.06 154 THR A N 1
ATOM 1215 C CA . THR A 1 154 ? 30.857 -5.703 -22.283 1.00 91.06 154 THR A CA 1
ATOM 1216 C C . THR A 1 154 ? 30.473 -7.017 -21.603 1.00 91.06 154 THR A C 1
ATOM 1218 O O . THR A 1 154 ? 30.283 -7.032 -20.390 1.00 91.06 154 THR A O 1
ATOM 1221 N N . LEU A 1 155 ? 30.434 -8.132 -22.343 1.00 91.00 155 LEU A N 1
ATOM 1222 C CA . LEU A 1 155 ? 30.185 -9.462 -21.781 1.00 91.00 155 LEU A CA 1
ATOM 1223 C C . LEU A 1 155 ? 31.321 -9.916 -20.861 1.00 91.00 155 LEU A C 1
ATOM 1225 O O . LEU A 1 155 ? 31.065 -10.500 -19.810 1.00 91.00 155 LEU A O 1
ATOM 1229 N N . HIS A 1 156 ? 32.569 -9.624 -21.228 1.00 92.06 156 HIS A N 1
ATOM 1230 C CA . HIS A 1 156 ? 33.725 -9.924 -20.389 1.00 92.06 156 HIS A CA 1
ATOM 1231 C C . HIS A 1 156 ? 33.677 -9.148 -19.064 1.00 92.06 156 HIS A C 1
ATOM 1233 O O . HIS A 1 156 ? 33.822 -9.743 -17.999 1.00 92.06 156 HIS A O 1
ATOM 1239 N N . ASN A 1 157 ? 33.372 -7.849 -19.113 1.00 91.06 157 ASN A N 1
ATOM 1240 C CA . ASN A 1 157 ? 33.206 -7.019 -17.917 1.00 91.06 157 ASN A CA 1
ATOM 1241 C C . ASN A 1 157 ? 32.028 -7.483 -17.048 1.00 91.06 157 ASN A C 1
ATOM 1243 O O . ASN A 1 157 ? 32.143 -7.512 -15.824 1.00 91.06 157 ASN A O 1
ATOM 1247 N N . LEU A 1 158 ? 30.916 -7.894 -17.668 1.00 89.44 158 LEU A N 1
ATOM 1248 C CA . LEU A 1 158 ? 29.763 -8.448 -16.959 1.00 89.44 158 LEU A CA 1
ATOM 1249 C C . LEU A 1 158 ? 30.134 -9.745 -16.231 1.00 89.44 158 LEU A C 1
ATOM 1251 O O . LEU A 1 158 ? 29.809 -9.899 -15.059 1.00 89.44 158 LEU A O 1
ATOM 1255 N N . LYS A 1 159 ? 30.869 -10.647 -16.892 1.00 89.50 159 LYS A N 1
ATOM 1256 C CA . LYS A 1 159 ? 31.362 -11.891 -16.287 1.00 89.50 159 LYS A CA 1
ATOM 1257 C C . LYS A 1 159 ? 32.309 -11.624 -15.115 1.00 89.50 159 LYS A C 1
ATOM 1259 O O . LYS A 1 159 ? 32.175 -12.261 -14.077 1.00 89.50 159 LYS A O 1
ATOM 1264 N N . ASN A 1 160 ? 33.229 -10.673 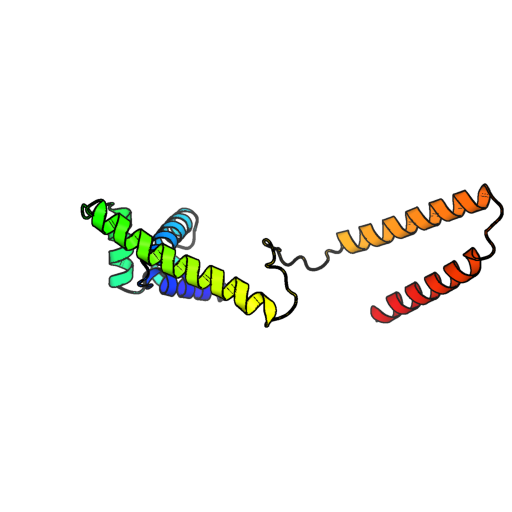-15.263 1.00 90.19 160 ASN A N 1
ATOM 1265 C CA . ASN A 1 160 ? 34.166 -10.294 -14.202 1.00 90.19 160 ASN A CA 1
ATOM 1266 C C . ASN A 1 160 ? 33.475 -9.612 -13.012 1.00 90.19 160 ASN A C 1
ATOM 1268 O O . ASN A 1 160 ? 34.072 -9.527 -11.953 1.00 90.19 160 ASN A O 1
ATOM 1272 N N . SER A 1 161 ? 32.238 -9.135 -13.176 1.00 81.31 161 SER A N 1
ATOM 1273 C CA . SER A 1 161 ? 31.439 -8.542 -12.094 1.00 81.31 161 SER A CA 1
ATOM 1274 C C . SER A 1 161 ? 30.663 -9.590 -11.275 1.00 81.31 161 SER A C 1
ATOM 1276 O O . SER A 1 161 ? 29.996 -9.231 -10.309 1.00 81.31 161 SER A O 1
ATOM 1278 N N . ILE A 1 162 ? 30.693 -10.866 -11.687 1.00 81.25 162 ILE A N 1
ATOM 1279 C CA . ILE A 1 162 ? 30.034 -12.004 -11.014 1.00 81.25 162 ILE A CA 1
ATOM 1280 C C . ILE A 1 162 ? 31.036 -12.770 -10.113 1.00 81.25 162 ILE A C 1
ATOM 1282 O O . ILE A 1 162 ? 30.629 -13.628 -9.328 1.00 81.25 162 ILE A O 1
ATOM 1286 N N . HIS A 1 163 ? 32.330 -12.440 -10.193 1.00 51.94 163 HIS A N 1
ATOM 1287 C CA . HIS A 1 163 ? 33.429 -12.979 -9.381 1.00 51.94 163 HIS A CA 1
ATOM 1288 C C . HIS A 1 163 ? 34.070 -11.879 -8.535 1.00 51.94 163 HIS A C 1
ATOM 1290 O O . HIS A 1 163 ? 34.634 -12.236 -7.478 1.00 51.94 163 HIS A O 1
#